Protein AF-A0A354B4L2-F1 (afdb_monomer)

Structure (mmCIF, N/CA/C/O backbone):
data_AF-A0A354B4L2-F1
#
_entry.id   AF-A0A354B4L2-F1
#
loop_
_atom_site.group_PDB
_atom_site.id
_atom_site.type_symbol
_atom_site.label_atom_id
_atom_site.label_alt_id
_atom_site.label_comp_id
_atom_site.label_asym_id
_atom_site.label_entity_id
_atom_site.label_seq_id
_atom_site.pdbx_PDB_ins_code
_atom_site.Cartn_x
_atom_site.Cartn_y
_atom_site.Cartn_z
_atom_site.occupancy
_atom_site.B_iso_or_equiv
_atom_site.auth_seq_id
_atom_site.auth_comp_id
_atom_site.auth_asym_id
_atom_site.auth_atom_id
_atom_site.pdbx_PDB_model_num
ATOM 1 N N . ARG A 1 1 ? 17.910 6.607 -30.661 1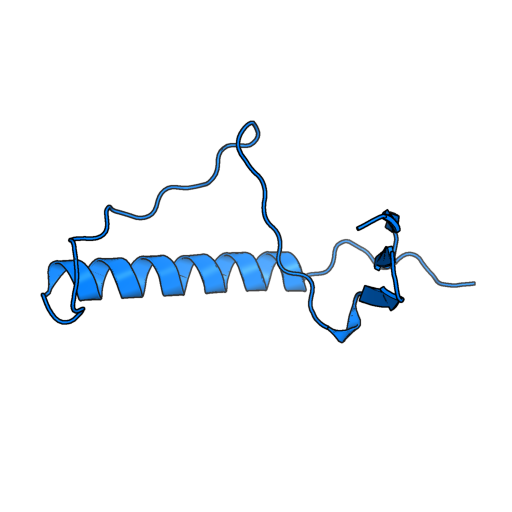.00 38.72 1 ARG A N 1
ATOM 2 C CA . ARG A 1 1 ? 18.872 6.347 -29.559 1.00 38.72 1 ARG A CA 1
ATOM 3 C C . ARG A 1 1 ? 18.288 6.929 -28.266 1.00 38.72 1 ARG A C 1
ATOM 5 O O . ARG A 1 1 ? 18.467 8.107 -28.000 1.00 38.72 1 ARG A O 1
ATOM 12 N N . SER A 1 2 ? 17.489 6.161 -27.521 1.00 42.31 2 SER A N 1
ATOM 13 C CA . SER A 1 2 ? 16.841 6.635 -26.287 1.00 42.31 2 SER A CA 1
ATOM 14 C C . SER A 1 2 ? 17.855 6.668 -25.140 1.00 42.31 2 SER A C 1
ATOM 16 O O . SER A 1 2 ? 18.393 5.623 -24.775 1.00 42.31 2 SER A O 1
ATOM 18 N N . ARG A 1 3 ? 18.136 7.856 -24.584 1.00 40.72 3 ARG A N 1
ATOM 19 C CA . ARG A 1 3 ? 18.933 7.997 -23.353 1.00 40.72 3 ARG A CA 1
ATOM 20 C C . ARG A 1 3 ? 18.262 7.190 -22.228 1.00 40.72 3 ARG A C 1
ATOM 22 O O . ARG A 1 3 ? 17.041 7.278 -22.095 1.00 40.72 3 ARG A O 1
ATOM 29 N N . PRO A 1 4 ? 19.010 6.416 -21.423 1.00 46.28 4 PRO A N 1
ATOM 30 C CA . PRO A 1 4 ? 18.429 5.685 -20.310 1.00 46.28 4 PRO A CA 1
ATOM 31 C C . PRO A 1 4 ? 18.018 6.696 -19.239 1.00 46.28 4 PRO A C 1
ATOM 33 O O . PRO A 1 4 ? 18.860 7.263 -18.547 1.00 46.28 4 PRO A O 1
ATOM 36 N N . SER A 1 5 ? 16.717 6.946 -19.114 1.00 54.91 5 SER A N 1
ATOM 37 C CA . SER A 1 5 ? 16.177 7.700 -17.988 1.00 54.91 5 SER A CA 1
ATOM 38 C C . SER A 1 5 ? 16.502 6.956 -16.685 1.00 54.91 5 SER A C 1
ATOM 40 O O . SER A 1 5 ? 16.482 5.714 -16.615 1.00 54.91 5 SER A O 1
ATOM 42 N N . GLY A 1 6 ? 16.889 7.720 -15.661 1.00 51.75 6 GLY A N 1
ATOM 43 C CA . GLY A 1 6 ? 17.135 7.220 -14.308 1.00 51.75 6 GLY A CA 1
ATOM 44 C C . GLY A 1 6 ? 15.897 6.536 -13.708 1.00 51.75 6 GLY A C 1
ATOM 45 O O . GLY A 1 6 ? 14.837 6.512 -14.338 1.00 51.75 6 GLY A O 1
ATOM 46 N N . PRO A 1 7 ? 16.006 5.933 -12.512 1.00 55.09 7 PRO A N 1
ATOM 47 C CA . PRO A 1 7 ? 14.850 5.336 -11.845 1.00 55.09 7 PRO A CA 1
ATOM 48 C C . PRO A 1 7 ? 13.698 6.351 -11.774 1.00 55.09 7 PRO A C 1
ATOM 50 O O . PRO A 1 7 ? 13.878 7.496 -11.364 1.00 55.09 7 PRO A O 1
ATOM 53 N N . SER A 1 8 ? 12.512 5.948 -12.231 1.00 61.88 8 SER A N 1
ATOM 54 C CA . SER A 1 8 ? 11.351 6.832 -12.332 1.00 61.88 8 SER A CA 1
ATOM 55 C C . SER A 1 8 ? 10.877 7.263 -10.938 1.00 61.88 8 SER A C 1
ATOM 57 O O . SER A 1 8 ? 10.396 6.422 -10.176 1.00 61.88 8 SER A O 1
ATOM 59 N N . ASN A 1 9 ? 10.944 8.566 -10.633 1.00 72.81 9 ASN A N 1
ATOM 60 C CA . ASN A 1 9 ? 10.448 9.198 -9.391 1.00 72.81 9 ASN A CA 1
ATOM 61 C C . ASN A 1 9 ? 9.007 8.761 -9.030 1.00 72.81 9 ASN A C 1
ATOM 63 O O . ASN A 1 9 ? 8.636 8.573 -7.873 1.00 72.81 9 ASN A O 1
ATOM 67 N N . VAL A 1 10 ? 8.218 8.465 -10.060 1.00 75.88 10 VAL A N 1
ATOM 68 C CA . VAL A 1 10 ? 6.856 7.936 -9.981 1.00 75.88 10 VAL A CA 1
ATOM 69 C C . VAL A 1 10 ? 6.714 6.729 -9.043 1.00 75.88 10 VAL A C 1
ATOM 71 O O . VAL A 1 10 ? 5.739 6.654 -8.303 1.00 75.88 10 VAL A O 1
ATOM 74 N N . VAL A 1 11 ? 7.660 5.784 -9.029 1.00 77.94 11 VAL A N 1
ATOM 75 C CA . VAL A 1 11 ? 7.540 4.561 -8.204 1.00 77.94 11 VAL A CA 1
ATOM 76 C C . VAL A 1 11 ? 7.564 4.892 -6.710 1.00 77.94 11 VAL A C 1
ATOM 78 O O . VAL A 1 11 ? 6.811 4.310 -5.925 1.00 77.94 11 VAL A O 1
ATOM 81 N N . PHE A 1 12 ? 8.380 5.870 -6.318 1.00 79.69 12 PHE A N 1
ATOM 82 C CA . PHE A 1 12 ? 8.444 6.347 -4.943 1.00 79.69 12 PHE A CA 1
ATOM 83 C C . PHE A 1 12 ? 7.138 7.040 -4.543 1.00 79.69 12 PHE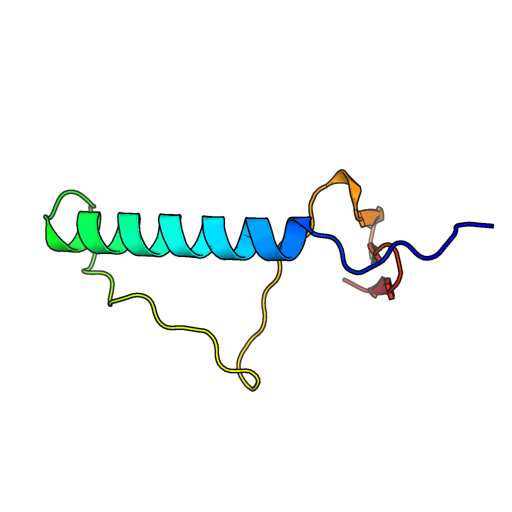 A C 1
ATOM 85 O O . PHE A 1 12 ? 6.517 6.673 -3.546 1.00 79.69 12 PHE A O 1
ATOM 92 N N . GLN A 1 13 ? 6.650 7.955 -5.383 1.00 85.94 13 GLN A N 1
ATOM 93 C CA . GLN A 1 13 ? 5.378 8.646 -5.160 1.00 85.94 13 GLN A CA 1
ATOM 94 C C . GLN A 1 13 ? 4.197 7.666 -5.049 1.00 85.94 13 GLN A C 1
ATOM 96 O O . GLN A 1 13 ? 3.336 7.818 -4.184 1.00 85.94 13 GLN A O 1
ATOM 101 N N . GLN A 1 14 ? 4.165 6.623 -5.885 1.00 84.62 14 GLN A N 1
ATOM 102 C CA . GLN A 1 14 ? 3.145 5.570 -5.822 1.00 84.62 14 GLN A CA 1
ATOM 103 C C . GLN A 1 14 ? 3.215 4.775 -4.517 1.00 84.62 14 GLN A C 1
ATOM 105 O O . GLN A 1 14 ? 2.178 4.416 -3.962 1.00 84.62 14 GLN A O 1
ATOM 110 N N . SER A 1 15 ? 4.422 4.531 -4.007 1.00 85.94 15 SER A N 1
ATOM 111 C 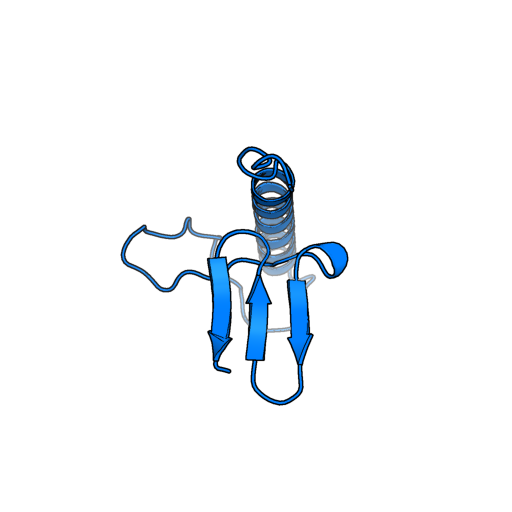CA . SER A 1 15 ? 4.618 3.829 -2.737 1.00 85.94 15 SER A CA 1
ATOM 112 C C . SER A 1 15 ? 4.058 4.636 -1.564 1.00 85.94 15 SER A C 1
ATOM 114 O O . SER A 1 15 ? 3.357 4.076 -0.724 1.00 85.94 15 SER A O 1
ATOM 116 N N . VAL A 1 16 ? 4.276 5.957 -1.551 1.00 89.69 16 VAL A N 1
ATOM 117 C CA . VAL A 1 16 ? 3.711 6.860 -0.532 1.00 89.69 16 VAL A CA 1
ATOM 118 C C . VAL A 1 16 ? 2.184 6.909 -0.617 1.00 89.69 16 VAL A C 1
ATOM 120 O O . VAL A 1 16 ? 1.507 6.782 0.398 1.00 89.69 16 VAL A O 1
ATOM 123 N N . ARG A 1 17 ? 1.614 7.004 -1.824 1.00 90.38 17 ARG A N 1
ATOM 124 C CA . ARG A 1 17 ? 0.150 6.981 -2.010 1.00 90.38 17 ARG A CA 1
ATOM 125 C C . ARG A 1 17 ? -0.479 5.670 -1.544 1.00 90.38 17 ARG A C 1
ATOM 127 O O . ARG A 1 17 ? -1.548 5.673 -0.945 1.00 90.38 17 ARG A O 1
ATOM 134 N N . ALA A 1 18 ? 0.171 4.541 -1.817 1.00 88.88 18 ALA A N 1
ATOM 135 C CA . ALA A 1 18 ? -0.307 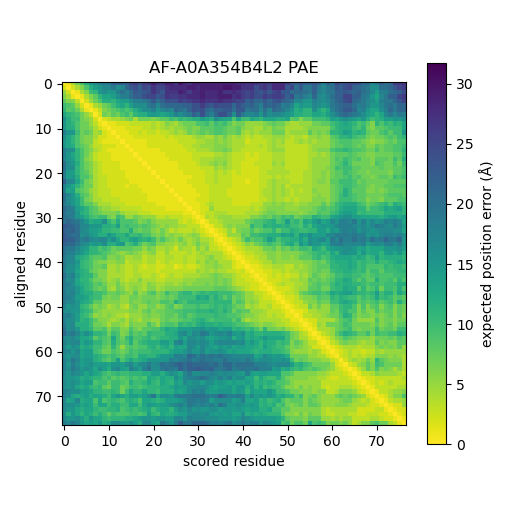3.242 -1.357 1.00 88.88 18 ALA A CA 1
ATOM 136 C C . ALA A 1 18 ? -0.267 3.128 0.176 1.00 88.88 18 ALA A C 1
ATOM 138 O O . ALA A 1 18 ? -1.168 2.527 0.761 1.00 88.88 18 ALA A O 1
ATOM 139 N N . LEU A 1 19 ? 0.751 3.716 0.813 1.00 91.69 19 LEU A N 1
ATOM 140 C CA . LEU A 1 19 ? 0.863 3.784 2.268 1.00 91.69 19 LEU A CA 1
ATOM 141 C C . LEU A 1 19 ? -0.299 4.580 2.874 1.00 91.69 19 LEU A C 1
ATOM 143 O O . LEU A 1 19 ? -0.984 4.063 3.752 1.00 91.69 19 LEU A O 1
ATOM 147 N N . ASP A 1 20 ? -0.547 5.785 2.361 1.00 94.12 20 ASP A N 1
ATOM 148 C CA . ASP A 1 20 ? -1.631 6.664 2.810 1.00 94.12 20 ASP A CA 1
ATOM 149 C C . ASP A 1 20 ? -2.999 5.964 2.746 1.00 94.12 20 ASP A C 1
ATOM 151 O O . ASP A 1 20 ? -3.700 5.834 3.749 1.00 94.12 20 ASP A O 1
ATOM 155 N N . GLN A 1 21 ? -3.327 5.369 1.596 1.00 92.62 21 GLN A N 1
ATOM 156 C CA . GLN A 1 21 ? -4.586 4.640 1.421 1.00 92.62 21 GLN A CA 1
ATOM 157 C C . GLN A 1 21 ? -4.718 3.447 2.376 1.00 92.62 21 GLN A C 1
ATOM 159 O O . GLN A 1 21 ? -5.774 3.248 2.979 1.00 92.62 21 GLN A O 1
ATOM 164 N N . ALA A 1 22 ? -3.658 2.652 2.554 1.00 92.19 22 ALA A N 1
ATOM 165 C CA . ALA A 1 22 ? -3.691 1.503 3.460 1.00 92.19 22 ALA A CA 1
ATOM 166 C C . ALA A 1 22 ? -4.013 1.924 4.901 1.00 92.19 22 ALA A C 1
ATOM 168 O O . ALA A 1 22 ? -4.790 1.261 5.592 1.00 92.19 22 ALA A O 1
ATOM 169 N N . PHE A 1 23 ? -3.443 3.043 5.333 1.00 92.81 23 PHE A N 1
ATOM 170 C CA . PHE A 1 23 ? -3.669 3.606 6.652 1.00 92.81 23 PHE A CA 1
ATOM 171 C C . PHE A 1 23 ? -5.076 4.199 6.804 1.00 92.81 23 PHE A C 1
ATOM 173 O O . PHE A 1 23 ? -5.763 3.878 7.776 1.00 92.81 23 PHE A O 1
ATOM 180 N N . LEU A 1 24 ? -5.568 4.955 5.818 1.00 92.38 24 LEU A N 1
ATOM 181 C CA . LEU A 1 24 ? -6.947 5.457 5.800 1.00 92.38 24 LEU A CA 1
ATOM 182 C C . LEU A 1 24 ? -7.973 4.322 5.905 1.00 92.38 24 LEU A C 1
ATOM 184 O O . LEU A 1 24 ? -8.909 4.395 6.703 1.00 92.38 24 LEU A O 1
ATOM 188 N N . HIS A 1 25 ? -7.776 3.233 5.158 1.00 91.50 25 HIS A N 1
ATOM 189 C CA . HIS A 1 25 ? -8.641 2.057 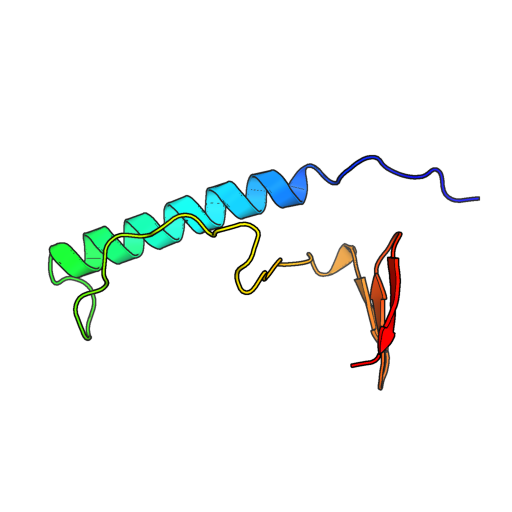5.246 1.00 91.50 25 HIS A CA 1
ATOM 190 C C . HIS A 1 25 ? -8.578 1.377 6.614 1.00 91.50 25 HIS A C 1
ATOM 192 O O . HIS A 1 25 ? -9.603 0.899 7.108 1.00 91.50 25 HIS A O 1
ATOM 198 N N . TRP A 1 26 ? -7.401 1.336 7.237 1.00 91.56 26 TRP A N 1
ATOM 199 C CA . TRP A 1 26 ? -7.237 0.785 8.575 1.00 91.56 26 TRP A CA 1
ATOM 200 C C . TRP A 1 26 ? -7.958 1.631 9.634 1.00 91.56 26 TRP A C 1
ATOM 202 O O . TRP A 1 26 ? -8.755 1.084 10.395 1.00 91.56 26 TRP A O 1
ATOM 212 N N . TRP A 1 27 ? -7.805 2.960 9.629 1.00 91.56 27 TRP A N 1
ATOM 213 C CA . TRP A 1 27 ? -8.545 3.846 10.541 1.00 91.56 27 TRP A CA 1
ATOM 214 C C . TRP A 1 27 ? -10.060 3.815 10.307 1.00 91.56 27 TRP A C 1
ATOM 216 O O . TRP A 1 27 ? -10.839 3.767 11.264 1.00 91.56 27 TRP A O 1
ATOM 226 N N . ALA A 1 28 ? -10.504 3.774 9.048 1.00 91.00 28 ALA A N 1
ATOM 227 C CA . ALA A 1 28 ? -11.917 3.598 8.711 1.00 91.00 28 ALA A CA 1
ATOM 228 C C . ALA A 1 28 ? -12.465 2.250 9.212 1.00 91.00 28 ALA A C 1
ATOM 230 O O . ALA A 1 28 ? -13.631 2.149 9.593 1.00 91.00 28 ALA A O 1
ATOM 231 N N . SER A 1 29 ? -11.621 1.215 9.243 1.00 90.50 29 SER A N 1
ATOM 232 C CA . SER A 1 29 ? -11.970 -0.086 9.806 1.00 90.50 29 SER A CA 1
ATOM 233 C C . SER A 1 29 ? -12.012 -0.087 11.336 1.00 90.50 29 SER A C 1
ATOM 235 O O . SER A 1 29 ? -12.840 -0.799 11.899 1.00 90.50 29 SER A O 1
ATOM 237 N N . LEU A 1 30 ? -11.143 0.673 12.010 1.00 88.50 30 LEU A N 1
ATOM 238 C CA . LEU A 1 30 ? -11.150 0.809 13.471 1.00 88.50 30 LEU A CA 1
ATOM 239 C C . LEU A 1 30 ? -12.381 1.573 13.967 1.00 88.50 30 LEU A C 1
ATOM 241 O O . LEU A 1 30 ? -12.995 1.176 14.950 1.00 88.50 30 LEU A O 1
ATOM 245 N N . SER A 1 31 ? -12.759 2.634 13.253 1.00 87.31 31 SER A N 1
ATOM 246 C CA . SER A 1 31 ? -13.916 3.482 13.573 1.00 87.31 31 SER A CA 1
ATOM 247 C C . SER A 1 31 ? -15.270 2.885 13.166 1.00 87.31 31 SER A C 1
ATOM 249 O O . SER A 1 31 ? -16.295 3.531 13.354 1.00 87.31 31 SER A O 1
ATOM 251 N N . GLY A 1 32 ? -15.298 1.684 12.576 1.00 84.44 32 GLY A N 1
ATOM 252 C CA . GLY A 1 32 ? -16.535 1.027 12.133 1.00 84.44 32 GLY A CA 1
ATOM 253 C C . GLY A 1 32 ? -17.200 1.661 10.903 1.00 84.44 32 GLY A C 1
ATOM 254 O O . GLY A 1 32 ? -18.272 1.223 10.496 1.00 84.44 32 GLY A O 1
ATOM 255 N N . LYS A 1 33 ? -16.567 2.658 10.269 1.00 86.25 33 LYS A N 1
ATOM 256 C CA . LYS A 1 33 ? -17.079 3.332 9.061 1.00 86.25 33 LYS A CA 1
ATOM 257 C C . LYS A 1 33 ? -17.051 2.429 7.825 1.00 86.25 33 LYS A C 1
ATOM 259 O O . LYS A 1 33 ? -17.844 2.605 6.903 1.00 86.25 33 LYS A O 1
ATOM 264 N N . ARG A 1 34 ? -16.121 1.469 7.778 1.00 84.56 34 ARG A N 1
ATOM 265 C CA . ARG A 1 34 ? -15.996 0.505 6.677 1.00 84.56 34 ARG A CA 1
ATOM 266 C C . ARG A 1 34 ? -16.855 -0.734 6.940 1.00 84.56 34 ARG A C 1
ATOM 268 O O . ARG A 1 34 ? -16.658 -1.415 7.940 1.00 84.56 34 ARG A O 1
ATOM 275 N N . LYS A 1 35 ? -17.734 -1.075 5.992 1.00 77.50 35 LYS A N 1
ATOM 276 C CA . LYS A 1 35 ? -18.466 -2.352 5.988 1.00 77.50 35 LYS A CA 1
ATOM 277 C C . LYS A 1 35 ? -17.496 -3.517 5.742 1.00 77.50 35 LYS A C 1
ATOM 279 O O . LYS A 1 35 ? -16.686 -3.456 4.815 1.00 77.50 35 LYS A O 1
ATOM 284 N N . GLY A 1 36 ? -17.592 -4.572 6.549 1.00 83.19 36 GLY A N 1
ATOM 285 C CA . GLY A 1 36 ? -16.799 -5.799 6.409 1.00 83.19 36 GLY A CA 1
ATOM 286 C C . GLY A 1 36 ? -15.865 -6.091 7.594 1.00 83.19 36 GLY A C 1
ATOM 287 O O . GLY A 1 36 ? -15.898 -5.383 8.601 1.00 83.19 36 GLY A O 1
ATOM 288 N N . PRO A 1 37 ? -15.042 -7.153 7.497 1.00 81.31 37 PRO A N 1
ATOM 289 C CA . PRO A 1 37 ? -14.171 -7.588 8.585 1.00 81.31 37 PRO A CA 1
ATOM 290 C C . PRO A 1 37 ? -13.108 -6.539 8.923 1.00 81.31 37 PRO A C 1
ATOM 292 O O . PRO A 1 37 ? -12.628 -5.807 8.047 1.00 81.31 37 PRO A O 1
ATOM 295 N N . LYS A 1 38 ? -12.713 -6.501 10.204 1.00 82.25 38 LYS A N 1
ATOM 296 C CA . LYS A 1 38 ? -11.672 -5.592 10.689 1.00 82.25 38 LYS A CA 1
ATOM 297 C C . LYS A 1 38 ? -10.363 -5.833 9.937 1.00 82.25 38 LYS A C 1
ATOM 299 O O . LYS A 1 38 ? -9.843 -6.946 9.899 1.00 82.25 38 LYS A O 1
ATOM 304 N N . VAL A 1 39 ? -9.823 -4.772 9.349 1.00 86.75 39 VAL A N 1
ATOM 305 C CA . VAL A 1 39 ? -8.530 -4.797 8.663 1.00 86.75 39 VAL A CA 1
ATOM 306 C C . VAL A 1 39 ? -7.430 -4.717 9.713 1.00 86.75 39 VAL A C 1
ATOM 308 O O . VAL A 1 39 ? -7.492 -3.906 10.636 1.00 86.75 39 VAL A O 1
ATOM 311 N N . ARG A 1 40 ? -6.405 -5.560 9.582 1.00 87.75 40 ARG A N 1
ATOM 312 C CA . ARG A 1 40 ? -5.208 -5.484 10.426 1.00 87.75 40 ARG A CA 1
ATOM 313 C C . ARG A 1 40 ? -4.401 -4.224 10.096 1.00 87.75 40 ARG A C 1
ATOM 315 O O . ARG A 1 40 ? -4.485 -3.711 8.984 1.00 87.75 40 ARG A O 1
ATOM 322 N N . SER A 1 41 ? -3.579 -3.762 11.036 1.00 88.56 41 SER A N 1
ATOM 323 C CA . SER A 1 41 ? -2.629 -2.681 10.770 1.00 88.56 41 SER A CA 1
ATOM 324 C C . SER A 1 41 ? -1.771 -2.970 9.523 1.00 88.56 41 SER A C 1
ATOM 326 O O . SER A 1 41 ? -1.309 -4.110 9.350 1.00 88.56 41 SER A O 1
ATOM 328 N N . PRO A 1 42 ? -1.556 -1.969 8.645 1.00 91.00 42 PRO A N 1
ATOM 329 C CA . PRO A 1 42 ? -0.694 -2.114 7.480 1.00 91.00 42 PRO A CA 1
ATOM 330 C C . PRO A 1 42 ? 0.717 -2.545 7.889 1.00 91.00 42 PRO A C 1
ATOM 332 O O . PRO A 1 42 ? 1.270 -2.061 8.875 1.00 91.00 42 PRO A O 1
ATOM 335 N N . ARG A 1 43 ? 1.320 -3.464 7.128 1.00 88.69 43 ARG A N 1
ATOM 336 C CA . ARG A 1 43 ? 2.687 -3.950 7.365 1.00 88.69 43 ARG A CA 1
ATOM 337 C C . ARG A 1 43 ? 3.556 -3.675 6.150 1.00 88.69 43 ARG A C 1
ATOM 339 O O . ARG A 1 43 ? 3.135 -3.922 5.022 1.00 88.69 43 ARG A O 1
ATOM 346 N N . PHE A 1 44 ? 4.789 -3.234 6.383 1.00 85.69 44 PHE A N 1
ATOM 347 C CA . PHE A 1 44 ? 5.763 -3.072 5.308 1.00 85.69 44 PHE A CA 1
ATOM 348 C C . PHE A 1 44 ? 6.081 -4.412 4.639 1.00 85.69 44 PHE A C 1
ATOM 350 O O . PHE A 1 44 ? 6.198 -5.453 5.298 1.00 85.69 44 PHE A O 1
ATOM 357 N N . LYS A 1 45 ? 6.230 -4.380 3.311 1.00 83.19 45 LYS A N 1
ATOM 358 C CA . LYS A 1 45 ? 6.634 -5.552 2.534 1.00 83.19 45 LYS A CA 1
ATOM 359 C C . LYS A 1 45 ? 8.070 -5.939 2.878 1.00 83.19 45 LYS A C 1
ATOM 361 O O . LYS A 1 45 ? 8.946 -5.093 3.023 1.00 83.19 45 LYS A O 1
ATOM 366 N N . LYS A 1 46 ? 8.315 -7.246 2.956 1.00 87.56 46 LYS A N 1
ATOM 367 C CA . LYS A 1 46 ? 9.664 -7.811 3.079 1.00 87.56 46 LYS A CA 1
ATOM 368 C C . LYS A 1 46 ? 10.254 -8.035 1.690 1.00 87.56 46 LYS A C 1
ATOM 370 O O . LYS A 1 46 ? 9.526 -8.417 0.776 1.00 87.56 46 LYS A O 1
ATOM 375 N N . ARG A 1 47 ? 11.577 -7.911 1.556 1.00 85.31 47 ARG A N 1
ATOM 376 C CA . ARG A 1 47 ? 12.306 -8.144 0.293 1.00 85.31 47 ARG A CA 1
ATOM 377 C C . ARG A 1 47 ? 12.056 -9.532 -0.315 1.00 85.31 47 ARG A C 1
ATOM 379 O O . ARG A 1 47 ? 11.962 -9.650 -1.526 1.00 85.31 47 ARG A O 1
ATOM 386 N N . ARG A 1 48 ? 11.949 -10.570 0.522 1.00 89.88 48 ARG A N 1
ATOM 387 C CA . ARG A 1 48 ? 11.789 -11.977 0.096 1.00 89.88 48 ARG A CA 1
ATOM 388 C C . ARG A 1 48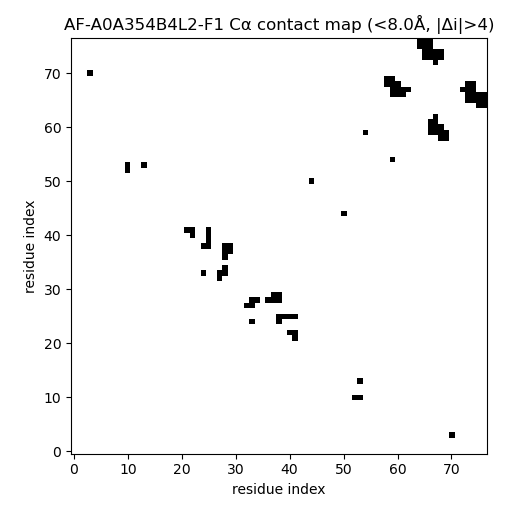 ? 10.331 -12.409 -0.139 1.00 89.88 48 ARG A C 1
ATOM 390 O O . ARG A 1 48 ? 10.092 -13.571 -0.426 1.00 89.88 48 ARG A O 1
ATOM 397 N N . GLY A 1 49 ? 9.358 -11.515 0.052 1.00 85.31 49 GLY A N 1
ATOM 398 C CA . GLY A 1 49 ? 7.939 -11.824 -0.159 1.00 85.31 49 GLY A CA 1
ATOM 399 C C . GLY A 1 49 ? 7.466 -11.516 -1.580 1.00 85.31 49 GLY A C 1
ATOM 400 O O . GLY A 1 49 ? 8.231 -11.002 -2.397 1.00 85.31 49 GLY A O 1
ATOM 401 N N . ALA A 1 50 ? 6.179 -11.754 -1.841 1.00 83.12 50 ALA A N 1
ATOM 402 C CA . ALA A 1 50 ? 5.538 -11.382 -3.099 1.00 83.12 50 ALA A CA 1
ATOM 403 C C . ALA A 1 50 ? 5.646 -9.866 -3.354 1.00 83.12 50 ALA A C 1
ATOM 405 O O . ALA A 1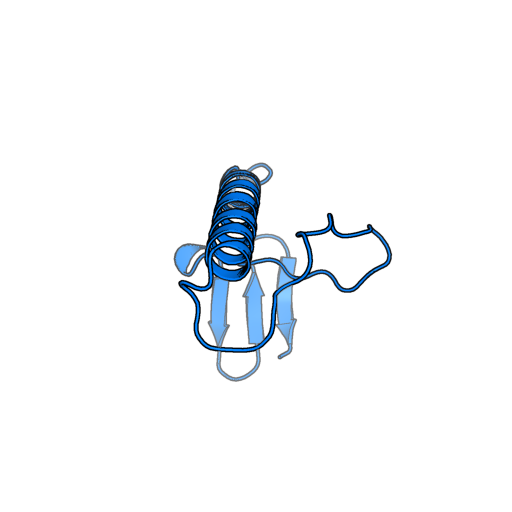 50 ? 5.168 -9.038 -2.566 1.00 83.12 50 ALA A O 1
ATOM 406 N N . GLN A 1 51 ? 6.283 -9.503 -4.468 1.00 82.56 51 GLN A N 1
ATOM 407 C CA . GLN A 1 51 ? 6.414 -8.117 -4.901 1.00 82.56 51 GLN A CA 1
ATOM 408 C C . GLN A 1 51 ? 5.325 -7.796 -5.914 1.00 82.56 51 GLN A C 1
ATOM 410 O O . GLN A 1 51 ? 5.035 -8.572 -6.814 1.00 82.56 51 GLN A O 1
ATOM 415 N N . ALA A 1 52 ? 4.724 -6.625 -5.750 1.00 80.62 52 ALA A N 1
ATOM 416 C CA . ALA A 1 52 ? 3.776 -6.089 -6.708 1.00 80.62 52 ALA A CA 1
ATOM 417 C C . ALA A 1 52 ? 4.084 -4.607 -6.845 1.00 80.62 52 ALA A C 1
ATOM 419 O O . ALA A 1 52 ? 4.233 -3.919 -5.828 1.00 80.62 52 ALA A O 1
ATOM 420 N N . ILE A 1 53 ? 4.191 -4.157 -8.086 1.00 76.81 53 ILE A N 1
ATOM 421 C CA . ILE A 1 53 ? 4.460 -2.776 -8.461 1.00 76.81 53 ILE A CA 1
ATOM 422 C C . ILE A 1 53 ? 3.399 -2.349 -9.472 1.00 76.81 53 ILE A C 1
ATOM 424 O O . ILE A 1 53 ? 2.956 -3.150 -10.293 1.00 76.81 53 ILE A O 1
ATOM 428 N N . ARG A 1 54 ? 2.966 -1.091 -9.393 1.00 78.19 54 ARG A N 1
ATOM 429 C CA . ARG A 1 54 ? 2.028 -0.511 -10.352 1.00 78.19 54 ARG A CA 1
ATOM 430 C C . ARG A 1 54 ? 2.813 0.284 -11.385 1.00 78.19 54 ARG A C 1
ATOM 432 O O . ARG A 1 54 ? 3.459 1.269 -11.033 1.00 78.19 54 ARG A O 1
ATOM 439 N N . PHE A 1 55 ? 2.723 -0.118 -12.646 1.00 72.00 55 PHE A N 1
ATOM 440 C CA . PHE A 1 55 ? 3.204 0.690 -13.760 1.00 72.00 55 PHE A CA 1
ATOM 441 C C . PHE A 1 55 ? 2.107 1.667 -14.196 1.00 72.00 55 PHE A C 1
ATOM 443 O O . PHE A 1 55 ? 0.926 1.323 -14.196 1.00 72.00 55 PHE A O 1
ATOM 450 N N . MET A 1 56 ? 2.480 2.901 -14.535 1.00 72.81 56 MET A N 1
ATOM 451 C CA . MET A 1 56 ? 1.542 3.856 -15.132 1.00 72.81 56 MET A CA 1
ATOM 452 C C . MET A 1 56 ? 1.337 3.528 -16.613 1.00 72.81 56 MET A C 1
ATOM 454 O O . MET A 1 56 ? 2.273 3.080 -17.270 1.00 72.81 56 MET A O 1
ATOM 458 N N . SER A 1 57 ? 0.137 3.784 -17.139 1.00 67.88 57 SER A N 1
ATOM 459 C CA . SER A 1 57 ? -0.268 3.428 -18.512 1.00 67.88 57 SER A CA 1
ATOM 460 C C . SER A 1 57 ? 0.669 3.952 -19.602 1.00 67.88 57 SER A C 1
ATOM 462 O O . SER A 1 57 ? 0.835 3.309 -20.628 1.00 67.88 57 SER A O 1
ATOM 464 N N . HIS A 1 58 ? 1.328 5.088 -19.379 1.00 69.81 58 HIS A N 1
ATOM 465 C CA . HIS A 1 58 ? 2.264 5.670 -20.343 1.00 69.81 58 HIS A CA 1
ATOM 466 C C . HIS A 1 58 ? 3.664 5.023 -20.333 1.00 69.81 58 HIS A C 1
ATOM 468 O O . HIS A 1 58 ? 4.509 5.389 -21.143 1.00 69.81 58 HIS A O 1
ATOM 474 N N . VAL A 1 59 ? 3.948 4.100 -19.406 1.00 68.06 59 VAL A N 1
ATOM 475 C CA . VAL A 1 59 ? 5.294 3.525 -19.195 1.00 68.06 59 VAL A CA 1
ATOM 476 C C . VAL A 1 59 ? 5.435 2.134 -19.824 1.00 68.06 59 VAL A C 1
ATOM 478 O O . VAL A 1 59 ? 6.556 1.656 -20.035 1.00 68.06 59 VAL A O 1
ATOM 481 N N . PHE A 1 60 ? 4.314 1.492 -20.163 1.00 73.56 60 PHE A N 1
ATOM 482 C CA . PHE A 1 60 ? 4.277 0.158 -20.752 1.00 73.56 60 PHE A CA 1
ATOM 483 C C . PHE A 1 60 ? 3.344 0.092 -21.959 1.00 73.56 60 PHE A C 1
ATOM 485 O O . PHE A 1 60 ? 2.370 0.831 -22.052 1.00 73.56 60 PHE A O 1
ATOM 492 N N . ARG A 1 61 ? 3.655 -0.803 -22.897 1.00 76.19 61 ARG A N 1
ATOM 493 C CA . ARG A 1 61 ? 2.803 -1.114 -24.048 1.00 76.19 61 ARG A CA 1
ATOM 494 C C . ARG A 1 61 ? 2.314 -2.545 -23.929 1.00 76.19 61 ARG A C 1
ATOM 496 O O . ARG A 1 61 ? 3.126 -3.450 -23.747 1.00 76.19 61 ARG A O 1
ATOM 503 N N . THR A 1 62 ? 1.015 -2.751 -24.057 1.00 76.56 62 THR A N 1
ATOM 504 C CA . THR A 1 62 ? 0.417 -4.089 -24.082 1.00 76.56 62 THR A CA 1
ATOM 505 C C . THR A 1 62 ? 0.225 -4.522 -25.534 1.00 76.56 62 THR A C 1
ATOM 507 O O . THR A 1 62 ? -0.311 -3.760 -26.331 1.00 76.56 62 THR A O 1
ATOM 510 N N . GLY A 1 63 ? 0.686 -5.721 -25.882 1.00 78.88 63 GLY A N 1
ATOM 511 C CA . GLY A 1 63 ? 0.307 -6.443 -27.102 1.00 78.88 63 GLY A CA 1
ATOM 512 C C . GLY A 1 63 ? -0.490 -7.703 -26.750 1.00 78.88 63 GLY A C 1
ATOM 513 O O . GLY A 1 63 ? -0.652 -8.008 -25.572 1.00 78.88 63 GLY A O 1
ATOM 514 N N . GLU A 1 64 ? -0.943 -8.462 -27.751 1.00 74.69 64 GLU A N 1
ATOM 515 C CA . GLU A 1 64 ? -1.876 -9.596 -27.571 1.00 74.69 64 GLU A CA 1
ATOM 516 C C . GLU A 1 64 ? -1.435 -10.656 -26.547 1.00 74.69 64 GLU A C 1
ATOM 518 O O . GLU A 1 64 ? -2.271 -11.219 -25.850 1.00 74.69 64 GLU A O 1
ATOM 523 N N . ARG A 1 65 ? -0.130 -10.935 -26.439 1.00 82.75 65 ARG A N 1
ATOM 524 C CA . ARG A 1 65 ? 0.441 -11.929 -25.501 1.00 82.75 65 ARG A CA 1
ATOM 525 C C . ARG A 1 65 ? 1.712 -11.440 -24.807 1.00 82.75 65 ARG A C 1
ATOM 527 O O . ARG A 1 65 ? 2.584 -12.221 -24.433 1.00 82.75 65 ARG A O 1
ATOM 534 N N . SER A 1 66 ? 1.917 -10.125 -24.749 1.00 80.50 66 SER A N 1
ATOM 535 C CA . SER A 1 66 ? 3.151 -9.592 -24.169 1.00 80.50 66 SER A CA 1
ATOM 536 C C . SER A 1 66 ? 3.034 -8.163 -23.684 1.00 80.50 66 SER A C 1
ATOM 538 O O . SER A 1 66 ? 2.469 -7.311 -24.367 1.00 80.50 66 SER A O 1
ATOM 540 N N . LEU A 1 67 ? 3.679 -7.889 -22.557 1.00 81.75 67 LEU A N 1
ATOM 541 C CA . LEU A 1 67 ? 3.806 -6.569 -21.967 1.00 81.75 67 LEU A CA 1
ATOM 542 C C . LEU A 1 67 ? 5.215 -6.045 -22.233 1.00 81.75 67 LEU A C 1
ATOM 544 O O . LEU A 1 67 ? 6.201 -6.631 -21.801 1.00 81.75 67 LEU A O 1
ATOM 548 N N . THR A 1 68 ? 5.333 -4.940 -22.959 1.00 77.94 68 THR A N 1
ATOM 549 C CA . THR A 1 68 ? 6.624 -4.295 -23.208 1.00 77.94 68 THR A CA 1
ATOM 550 C C . THR A 1 68 ? 6.839 -3.198 -22.180 1.00 77.94 68 THR A C 1
ATOM 552 O O . THR A 1 68 ? 6.132 -2.189 -22.176 1.00 77.94 68 THR A O 1
ATOM 555 N N . LEU A 1 69 ? 7.826 -3.395 -21.312 1.00 75.94 69 LEU A N 1
ATOM 556 C CA . LEU A 1 69 ? 8.247 -2.418 -20.320 1.00 75.94 69 LEU A CA 1
ATOM 557 C C . LEU A 1 69 ? 9.417 -1.607 -20.862 1.00 75.94 69 LEU A C 1
ATOM 559 O O . LEU A 1 69 ? 10.429 -2.160 -21.305 1.00 75.94 69 LEU A O 1
ATOM 563 N N . SER A 1 70 ? 9.313 -0.284 -20.757 1.00 66.44 70 SER A N 1
ATOM 564 C CA . SER A 1 70 ? 10.453 0.596 -21.002 1.00 66.44 70 SER A CA 1
ATOM 565 C C . SER A 1 70 ? 11.608 0.165 -20.088 1.00 66.44 70 SER A C 1
ATOM 567 O O . SER A 1 70 ? 11.427 0.086 -18.876 1.00 66.44 70 SER A O 1
ATOM 569 N N . LYS A 1 71 ? 12.780 -0.137 -20.669 1.00 67.06 7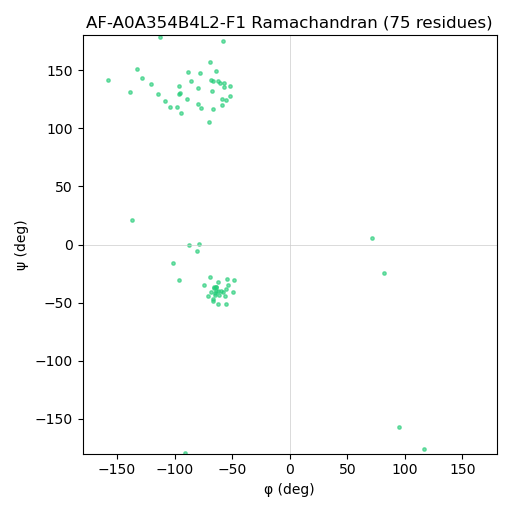1 LYS A N 1
ATOM 570 C CA . LYS A 1 71 ? 14.028 -0.584 -20.002 1.00 67.06 71 LYS A CA 1
ATOM 571 C C . LYS A 1 71 ? 14.152 -2.074 -19.639 1.00 67.06 71 LYS A C 1
ATOM 573 O O . LYS A 1 71 ? 15.279 -2.544 -19.567 1.00 67.06 71 LYS A O 1
ATOM 578 N N . ILE A 1 72 ? 13.059 -2.813 -19.451 1.00 73.81 72 ILE A N 1
ATOM 579 C CA . ILE A 1 72 ? 13.108 -4.270 -19.182 1.00 73.81 72 ILE A CA 1
ATOM 580 C C . ILE A 1 72 ? 12.911 -5.078 -20.476 1.00 73.81 72 ILE A C 1
ATOM 582 O O . ILE A 1 72 ? 13.484 -6.152 -20.621 1.00 73.81 72 ILE A O 1
ATOM 586 N N . GLY A 1 73 ? 12.154 -4.544 -21.441 1.00 75.06 73 GLY A N 1
ATOM 587 C CA . GLY A 1 73 ? 11.849 -5.222 -22.700 1.00 75.06 73 GLY A CA 1
ATOM 588 C C . GLY A 1 73 ? 10.514 -5.968 -22.662 1.00 75.06 73 GLY A C 1
ATOM 589 O O . GLY A 1 73 ? 9.610 -5.612 -21.904 1.00 75.06 73 GLY A O 1
ATOM 590 N N . ARG A 1 74 ? 10.366 -6.965 -23.539 1.00 81.12 74 ARG A N 1
ATOM 591 C CA . ARG A 1 74 ? 9.135 -7.748 -23.712 1.00 81.12 74 ARG A CA 1
ATOM 592 C C . ARG A 1 74 ? 9.033 -8.819 -22.625 1.00 81.12 74 ARG A C 1
ATOM 594 O O . ARG A 1 74 ? 9.892 -9.686 -22.535 1.00 81.12 74 ARG A O 1
ATOM 601 N N . VAL A 1 75 ? 7.963 -8.774 -21.844 1.00 81.94 75 VAL A N 1
ATOM 602 C CA . VAL A 1 75 ? 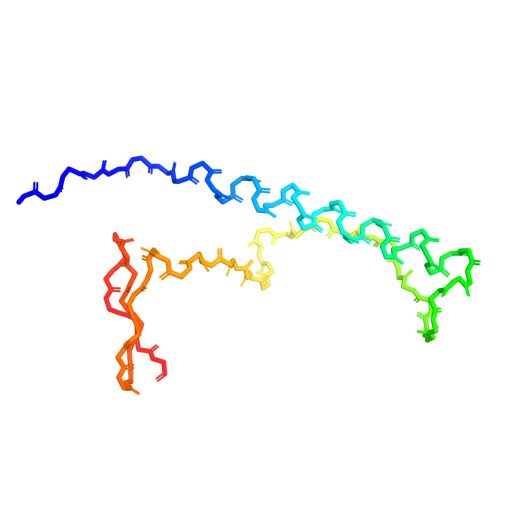7.616 -9.764 -20.822 1.00 81.94 75 VAL A CA 1
ATOM 603 C C . VAL A 1 75 ? 6.415 -10.571 -21.332 1.00 81.94 75 VAL A C 1
ATOM 605 O O . VAL A 1 75 ? 5.406 -9.957 -21.697 1.00 81.94 75 VAL A O 1
ATOM 608 N N . PRO A 1 76 ? 6.504 -11.909 -21.431 1.00 80.19 76 PRO A N 1
ATOM 609 C CA . PRO A 1 76 ? 5.358 -12.744 -21.789 1.00 80.19 76 PRO A CA 1
ATOM 610 C C . PRO A 1 76 ? 4.320 -12.728 -20.656 1.00 80.19 76 PRO A C 1
ATOM 612 O O . PRO A 1 76 ? 4.698 -12.708 -19.483 1.00 80.19 76 PRO A O 1
ATOM 615 N N . ILE A 1 77 ? 3.035 -12.699 -21.021 1.00 76.25 77 ILE A N 1
ATOM 616 C CA . ILE A 1 77 ? 1.888 -12.726 -20.097 1.00 76.25 77 ILE A CA 1
ATOM 617 C C . ILE A 1 77 ? 1.001 -13.913 -20.443 1.00 76.25 77 ILE A C 1
ATOM 619 O O . ILE A 1 77 ? 0.818 -14.137 -21.663 1.00 76.25 77 ILE A O 1
#

Secondary structure (DSSP, 8-state):
------S-HHHHHHHHHHHHHHHHHHHHHHTT-SSSSPPPPP-PPPTTS----PPPTTTEEEETTEEEETTTEEEE-

Foldseek 3Di:
DDDDDDDDPVQVVVVVVVLVVQVVVQVCLVVVVDPDDHDDRDDDDDPPDDDDGDDDPVQWDDDPFWIQGDPVGTDGD

Radius of gyration: 17.18 Å; Cα contacts (8 Å, |Δi|>4): 51; chains: 1; bounding box: 37×22×43 Å

Sequence (77 aa):
RSRPSGPSNVVFQQSVRALDQAFLHWWASLSGKRKGPKVRSPRFKKRRGAQAIRFMSHVFRTGERSLTLSKIGRVPI

pLDDT: mean 79.0, std 12.54, range [38.72, 94.12]

Nearest PDB structures (foldseek):
  8h1j-assembly1_A  TM=6.361E-01  e=1.466E-01  Deinococcus radiodurans R1 = ATCC 13939 = DSM 20539
  8exa-assembly1_A  TM=6.415E-01  e=2.223E-01  Deinococcus radiodurans R1 = ATCC 13939 = DSM 20539

Mean predicted aligned error: 9.34 Å

Solvent-accessible surface area (backbone atoms only — not comparable to full-atom values): 5109 Å² total; per-residue (Å²): 137,82,77,83,76,70,88,63,68,62,59,61,56,50,52,53,53,53,49,52,51,46,50,53,53,27,54,34,29,73,71,62,74,42,90,74,80,74,56,69,80,79,73,86,85,58,90,91,50,93,82,83,83,85,80,57,79,93,55,47,48,80,55,101,57,31,41,33,36,74,93,80,42,80,40,81,103